Protein AF-A0A2V4RHS1-F1 (afdb_monomer_lite)

Organism: NCBI:txid215220

Foldseek 3Di:
DCPVPPFKDFLVVLQVVVQVVCVVVVVAQWGQDPVQLVVCVVVVVADWDDDPPTIIDGPVRSVVSSVRGGTDRPDDDPPPPDD

Radius of gyration: 15.49 Å; chains: 1; bounding box: 26×27×68 Å

Sequence (83 aa):
MTEENDDLIPFADAIAELNSQRATRGAGDSFHVMTTAYSYAASGMIPTIKRGRFRFVRRSDLPVIAARLPVGRTGCAPSHAMV

pLDDT: mean 81.74, std 18.08, range [38.53, 95.69]

Structure (mmCIF, N/CA/C/O backbone):
data_AF-A0A2V4RHS1-F1
#
_entry.id   AF-A0A2V4RHS1-F1
#
loop_
_atom_site.group_PDB
_atom_site.id
_atom_site.type_symbol
_atom_site.label_atom_id
_atom_site.label_alt_id
_atom_site.label_comp_id
_atom_site.label_asym_id
_atom_site.label_entity_id
_atom_site.label_seq_id
_atom_site.pdbx_PDB_ins_code
_atom_site.Cartn_x
_atom_site.Cartn_y
_atom_site.Cartn_z
_atom_site.occupancy
_atom_site.B_iso_or_equiv
_atom_site.auth_seq_id
_atom_site.auth_comp_id
_atom_site.auth_asym_id
_atom_site.auth_atom_id
_atom_site.pdbx_PDB_model_num
ATOM 1 N N . MET A 1 1 ? -4.213 -3.506 30.978 1.00 43.34 1 MET A N 1
ATOM 2 C CA . MET A 1 1 ? -3.925 -4.038 29.630 1.00 43.34 1 MET A CA 1
ATOM 3 C C . MET A 1 1 ? -4.535 -3.091 28.617 1.00 43.34 1 MET A C 1
ATOM 5 O O . MET A 1 1 ? -5.744 -3.123 28.458 1.00 43.34 1 MET A O 1
ATOM 9 N N . THR A 1 2 ? -3.740 -2.223 27.997 1.00 46.88 2 THR A N 1
ATOM 10 C CA . THR A 1 2 ? -4.185 -1.402 26.856 1.00 46.88 2 THR A CA 1
ATOM 11 C C . THR A 1 2 ? -2.994 -1.152 25.929 1.00 46.88 2 THR A C 1
ATOM 13 O O . THR A 1 2 ? -2.547 -0.022 25.757 1.00 46.88 2 THR A O 1
ATOM 16 N N . GLU A 1 3 ? -2.451 -2.226 25.355 1.00 51.69 3 GLU A N 1
ATOM 17 C CA . GLU A 1 3 ? -1.457 -2.191 24.268 1.00 51.69 3 GLU A CA 1
ATOM 18 C C . GLU A 1 3 ? -2.143 -1.930 22.909 1.00 51.69 3 GLU A C 1
ATOM 20 O O . GLU A 1 3 ? -1.861 -2.567 21.904 1.00 51.69 3 GLU A O 1
ATOM 25 N N . GLU A 1 4 ? -3.109 -1.008 22.855 1.00 55.47 4 GLU A N 1
ATOM 26 C CA . GLU A 1 4 ? -3.910 -0.767 21.640 1.00 55.47 4 GLU A CA 1
ATOM 27 C C . GLU A 1 4 ? -3.237 0.210 20.648 1.00 55.47 4 GLU A C 1
ATOM 29 O O . GLU A 1 4 ? -3.848 0.636 19.668 1.00 55.47 4 GLU A O 1
ATOM 34 N N . ASN A 1 5 ? -1.973 0.583 20.894 1.00 56.56 5 ASN A N 1
ATOM 35 C CA . ASN A 1 5 ? -1.208 1.528 20.071 1.00 56.56 5 ASN A CA 1
ATOM 36 C C . ASN A 1 5 ? -0.095 0.889 19.221 1.00 56.56 5 ASN A C 1
ATOM 38 O O . ASN A 1 5 ? 0.475 1.597 18.393 1.00 56.56 5 ASN A O 1
ATOM 42 N N . ASP A 1 6 ? 0.220 -0.398 19.383 1.00 60.06 6 ASP A N 1
ATOM 43 C CA . ASP A 1 6 ? 1.587 -0.857 19.078 1.00 60.06 6 ASP A CA 1
ATOM 44 C C . ASP A 1 6 ? 1.923 -1.098 17.596 1.00 60.06 6 ASP A C 1
ATOM 46 O O . ASP A 1 6 ? 3.090 -1.170 17.235 1.00 60.06 6 ASP A O 1
ATOM 50 N N . ASP A 1 7 ? 0.938 -1.126 16.696 1.00 82.12 7 ASP A N 1
ATOM 51 C CA . ASP A 1 7 ? 1.197 -1.479 15.289 1.00 82.12 7 ASP A CA 1
ATOM 52 C C . ASP A 1 7 ? 0.697 -0.449 14.270 1.00 82.12 7 ASP A C 1
ATOM 54 O O . ASP A 1 7 ? 0.498 -0.769 13.094 1.00 82.12 7 ASP A O 1
ATOM 58 N N . LEU A 1 8 ? 0.476 0.802 14.685 1.00 91.19 8 LEU A N 1
ATOM 59 C CA . LEU A 1 8 ? 0.209 1.885 13.736 1.00 91.19 8 LEU A CA 1
ATOM 60 C C . LEU A 1 8 ? 1.515 2.420 13.155 1.00 91.19 8 LEU A C 1
ATOM 62 O O . LEU A 1 8 ? 2.259 3.131 13.824 1.00 91.19 8 LEU A O 1
ATOM 66 N N . ILE A 1 9 ? 1.738 2.157 11.872 1.00 94.44 9 ILE A N 1
ATOM 67 C CA . ILE A 1 9 ? 2.882 2.691 11.133 1.00 94.44 9 ILE A CA 1
ATOM 68 C C . ILE A 1 9 ? 2.431 3.788 10.159 1.00 94.44 9 ILE A C 1
ATOM 70 O O . ILE A 1 9 ? 1.312 3.725 9.624 1.00 94.44 9 ILE A O 1
ATOM 74 N N . PRO A 1 10 ? 3.258 4.822 9.913 1.00 95.12 10 PRO A N 1
ATOM 75 C CA . PRO A 1 10 ? 2.976 5.810 8.882 1.00 95.12 10 PRO A CA 1
ATOM 76 C C . PRO A 1 10 ? 2.786 5.137 7.523 1.00 95.12 10 PRO A C 1
ATOM 78 O O . PRO A 1 10 ? 3.514 4.219 7.154 1.00 95.12 10 PRO A O 1
ATOM 81 N N . PHE A 1 11 ? 1.811 5.610 6.746 1.00 95.06 11 PHE A N 1
ATOM 82 C CA . PHE A 1 11 ? 1.487 4.994 5.458 1.00 95.06 11 PHE A CA 1
ATOM 83 C C . PHE A 1 11 ? 2.680 4.977 4.490 1.00 95.06 11 PHE A C 1
ATOM 85 O O . PHE A 1 11 ? 2.854 4.015 3.754 1.00 95.06 11 PHE A O 1
ATOM 92 N N . ALA A 1 12 ? 3.526 6.011 4.512 1.00 94.62 12 ALA A N 1
ATOM 93 C CA . ALA A 1 12 ? 4.741 6.046 3.702 1.00 94.62 12 ALA A CA 1
ATOM 94 C C . ALA A 1 12 ? 5.728 4.928 4.089 1.00 94.62 12 ALA A C 1
ATOM 96 O O . ALA A 1 12 ? 6.218 4.224 3.207 1.00 94.62 12 ALA A O 1
ATOM 97 N N . ASP A 1 13 ? 5.950 4.722 5.391 1.00 95.38 13 ASP A N 1
ATOM 98 C CA . ASP A 1 13 ? 6.839 3.673 5.904 1.00 95.38 13 ASP A CA 1
ATOM 99 C C . ASP A 1 13 ? 6.302 2.280 5.579 1.00 95.38 13 ASP A C 1
ATOM 101 O O . ASP A 1 13 ? 7.057 1.409 5.156 1.00 95.38 13 ASP A O 1
ATOM 105 N N . ALA A 1 14 ? 4.984 2.090 5.668 1.00 95.19 14 ALA A N 1
ATOM 106 C CA . ALA A 1 14 ? 4.334 0.847 5.271 1.00 95.19 14 ALA A CA 1
ATOM 107 C C . ALA A 1 14 ? 4.643 0.464 3.820 1.00 95.19 14 ALA A C 1
ATOM 109 O O . ALA A 1 14 ? 4.981 -0.686 3.540 1.00 95.19 14 ALA A O 1
ATOM 110 N N . ILE A 1 15 ? 4.556 1.409 2.876 1.00 95.00 15 ILE A N 1
ATOM 111 C CA . ILE A 1 15 ? 4.862 1.072 1.484 1.00 95.00 15 ILE A CA 1
ATOM 112 C C . ILE A 1 15 ? 6.370 0.912 1.254 1.00 95.00 15 ILE A C 1
ATOM 114 O O . ILE A 1 15 ? 6.772 0.052 0.467 1.00 95.00 15 ILE A O 1
ATOM 118 N N . ALA A 1 16 ? 7.211 1.686 1.944 1.00 93.62 16 ALA A N 1
ATOM 119 C CA . ALA A 1 16 ? 8.660 1.501 1.895 1.00 93.62 16 ALA A CA 1
ATOM 120 C C . ALA A 1 16 ? 9.059 0.094 2.379 1.00 93.62 16 ALA A C 1
ATOM 122 O O . ALA A 1 16 ? 9.876 -0.575 1.741 1.00 93.62 16 ALA A O 1
ATOM 123 N N . GLU A 1 17 ? 8.425 -0.399 3.441 1.00 93.62 17 GLU A N 1
ATOM 124 C CA . GLU A 1 17 ? 8.600 -1.757 3.952 1.00 93.62 17 GLU A CA 1
ATOM 125 C C . GLU A 1 17 ? 8.163 -2.812 2.930 1.00 93.62 17 GLU A C 1
ATOM 127 O O . GLU A 1 17 ? 8.934 -3.725 2.629 1.00 93.62 17 GLU A O 1
ATOM 132 N N . LEU A 1 18 ? 6.979 -2.666 2.326 1.00 92.88 18 LEU A N 1
ATOM 133 C CA . LEU A 1 18 ? 6.510 -3.580 1.276 1.00 92.88 18 LEU A CA 1
ATOM 134 C C . LEU A 1 18 ? 7.468 -3.625 0.078 1.00 92.88 18 LEU A C 1
ATOM 136 O O . LEU A 1 18 ? 7.763 -4.700 -0.451 1.00 92.88 18 LEU A O 1
ATOM 140 N N . ASN A 1 19 ? 7.986 -2.471 -0.338 1.00 92.06 19 ASN A N 1
ATOM 141 C CA . ASN A 1 19 ? 8.960 -2.380 -1.422 1.00 92.06 19 ASN A CA 1
ATOM 142 C C . ASN A 1 19 ? 10.311 -3.004 -1.036 1.00 92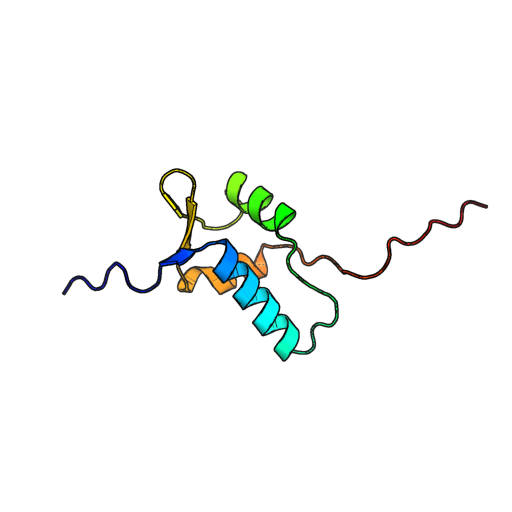.06 19 ASN A C 1
ATOM 144 O O . ASN A 1 19 ? 10.913 -3.698 -1.854 1.00 92.06 19 ASN A O 1
ATOM 148 N N . SER A 1 20 ? 10.749 -2.847 0.213 1.00 90.69 20 SER A N 1
ATOM 149 C CA . SER A 1 20 ? 11.973 -3.475 0.731 1.00 90.69 20 SER A CA 1
ATOM 150 C C . SER A 1 20 ? 11.845 -5.000 0.775 1.00 90.69 20 SER A C 1
ATOM 152 O O . SER A 1 20 ? 12.732 -5.714 0.316 1.00 90.69 20 SER A O 1
ATOM 154 N N . GLN A 1 21 ? 10.699 -5.521 1.228 1.00 90.31 21 GLN A N 1
ATOM 155 C CA . GLN A 1 21 ? 10.408 -6.958 1.204 1.00 90.31 21 GLN A CA 1
ATOM 156 C C . GLN A 1 21 ? 10.424 -7.525 -0.224 1.00 90.31 21 GLN A C 1
ATOM 158 O O . GLN A 1 21 ? 10.900 -8.640 -0.444 1.00 90.31 21 GLN A O 1
ATOM 163 N N . ARG A 1 22 ? 9.926 -6.764 -1.207 1.00 86.94 22 ARG A N 1
ATOM 164 C CA . ARG A 1 22 ? 9.987 -7.133 -2.631 1.00 86.94 22 ARG A CA 1
ATOM 165 C C . ARG A 1 22 ? 11.416 -7.132 -3.168 1.00 86.94 22 ARG A C 1
ATOM 167 O O . ARG A 1 22 ? 11.778 -8.076 -3.870 1.00 86.94 22 ARG A O 1
ATOM 174 N N . ALA A 1 23 ? 12.223 -6.134 -2.804 1.00 86.31 23 ALA A N 1
ATOM 175 C CA . ALA A 1 23 ? 13.633 -6.069 -3.181 1.00 86.31 23 ALA A CA 1
ATOM 176 C C . ALA A 1 23 ? 14.403 -7.299 -2.670 1.00 86.31 23 ALA A C 1
ATOM 178 O O . ALA A 1 23 ? 15.075 -7.968 -3.452 1.00 86.31 23 ALA A O 1
ATOM 179 N N . THR A 1 24 ? 14.212 -7.675 -1.401 1.00 86.12 24 THR A N 1
ATOM 180 C CA . THR A 1 24 ? 14.847 -8.864 -0.803 1.00 86.12 24 THR A CA 1
ATOM 181 C C . THR A 1 24 ? 14.432 -10.171 -1.485 1.00 86.12 24 THR A C 1
ATOM 183 O O . THR A 1 24 ? 15.225 -11.103 -1.573 1.00 86.12 24 THR A O 1
ATOM 186 N N . ARG A 1 25 ? 13.198 -10.256 -1.997 1.00 82.88 25 ARG A N 1
ATOM 187 C CA . ARG A 1 25 ? 12.684 -11.439 -2.715 1.00 82.88 25 ARG A CA 1
ATOM 188 C C . ARG A 1 25 ? 13.097 -11.491 -4.190 1.00 82.88 25 ARG A C 1
ATOM 190 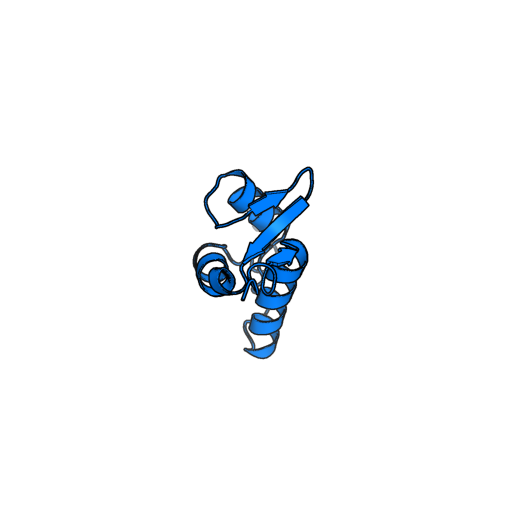O O . ARG A 1 25 ? 12.662 -12.395 -4.897 1.00 82.88 25 ARG A O 1
ATOM 197 N N . GLY A 1 26 ? 13.890 -10.530 -4.668 1.00 77.56 26 GLY A N 1
ATOM 198 C CA . GLY A 1 26 ? 14.326 -10.480 -6.062 1.00 77.56 26 GLY A CA 1
ATOM 199 C C . GLY A 1 26 ? 13.198 -10.151 -7.043 1.00 77.56 26 GLY A C 1
ATOM 200 O O . GLY A 1 26 ? 13.247 -10.586 -8.189 1.00 77.56 26 GLY A O 1
ATOM 201 N N . ALA A 1 27 ? 12.184 -9.379 -6.631 1.00 73.31 27 ALA A N 1
ATOM 202 C CA . ALA A 1 27 ? 11.032 -9.025 -7.475 1.00 73.31 27 ALA A CA 1
ATOM 203 C C . ALA A 1 27 ? 11.360 -8.102 -8.682 1.00 73.31 27 ALA A C 1
ATOM 205 O O . ALA A 1 27 ? 10.445 -7.605 -9.347 1.00 73.31 27 ALA A O 1
ATOM 206 N N . GLY A 1 28 ? 12.646 -7.871 -8.975 1.00 70.44 28 GLY A N 1
ATOM 207 C CA . GLY A 1 28 ? 13.125 -6.955 -10.013 1.00 70.44 28 GLY A CA 1
ATOM 208 C C . GLY A 1 28 ? 12.654 -5.517 -9.783 1.00 70.44 28 GLY A C 1
ATOM 209 O O . GLY A 1 28 ? 12.400 -5.112 -8.651 1.00 70.44 28 GLY A O 1
ATOM 210 N N . ASP A 1 29 ? 12.463 -4.764 -10.868 1.00 70.62 29 ASP A N 1
ATOM 211 C CA . ASP A 1 29 ? 11.984 -3.371 -10.850 1.00 70.62 29 ASP A CA 1
ATOM 212 C C . ASP A 1 29 ? 10.472 -3.227 -10.577 1.00 70.62 29 ASP A C 1
ATOM 214 O O . ASP A 1 29 ? 9.829 -2.298 -11.068 1.00 70.62 29 ASP A O 1
ATOM 218 N N . SER A 1 30 ? 9.862 -4.169 -9.850 1.00 78.75 30 SER A N 1
ATOM 219 C CA . SER A 1 30 ? 8.417 -4.182 -9.590 1.00 78.75 30 SER A CA 1
ATOM 220 C C . SER A 1 30 ? 8.105 -3.631 -8.200 1.00 78.75 30 SER A C 1
ATOM 222 O O . SER A 1 30 ? 8.073 -4.377 -7.216 1.00 78.75 30 SER A O 1
ATOM 224 N N . PHE A 1 31 ? 7.825 -2.330 -8.125 1.00 85.94 31 PHE A N 1
ATOM 225 C CA . PHE A 1 31 ? 7.577 -1.619 -6.869 1.00 85.94 31 PHE A CA 1
ATOM 226 C C . PHE A 1 31 ? 6.185 -0.985 -6.819 1.00 85.94 31 PHE A C 1
ATOM 228 O O . PHE A 1 31 ? 5.579 -0.635 -7.836 1.00 85.94 31 PHE A O 1
ATOM 235 N N . HIS A 1 32 ? 5.670 -0.809 -5.607 1.00 87.56 32 HIS A N 1
ATOM 236 C CA . HIS A 1 32 ? 4.485 -0.001 -5.363 1.00 87.56 32 HIS A CA 1
ATOM 237 C C . HIS A 1 32 ? 4.845 1.484 -5.491 1.00 87.56 32 HIS A C 1
ATOM 239 O O . HIS A 1 32 ? 5.676 2.003 -4.742 1.00 87.56 32 HIS A O 1
ATOM 245 N N . VAL A 1 33 ? 4.202 2.174 -6.435 1.00 90.88 33 VAL A N 1
ATOM 246 C CA . VAL A 1 33 ? 4.399 3.611 -6.671 1.00 90.88 33 VAL A CA 1
ATOM 247 C C . VAL A 1 33 ? 3.637 4.429 -5.623 1.00 90.88 33 VAL A C 1
ATOM 249 O O . VAL A 1 33 ? 2.457 4.174 -5.373 1.00 90.88 33 VAL A O 1
ATOM 252 N N . MET A 1 34 ? 4.281 5.445 -5.030 1.00 91.81 34 MET A N 1
ATOM 253 C CA . MET A 1 34 ? 3.676 6.252 -3.951 1.00 91.81 34 MET A CA 1
ATOM 254 C C . MET A 1 34 ? 2.408 6.973 -4.360 1.00 91.81 34 MET A C 1
ATOM 256 O O . MET A 1 34 ? 1.426 6.951 -3.621 1.00 91.81 34 MET A O 1
ATOM 260 N N . THR A 1 35 ? 2.409 7.597 -5.531 1.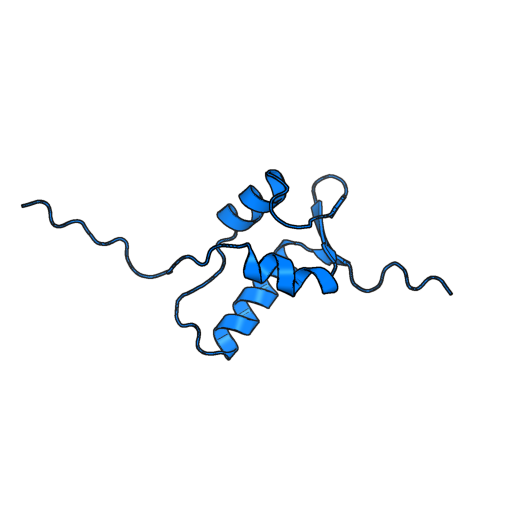00 91.75 35 THR A N 1
ATOM 261 C CA . THR A 1 35 ? 1.243 8.333 -6.026 1.00 91.75 35 THR A CA 1
ATOM 262 C C . THR A 1 35 ? 0.036 7.406 -6.149 1.00 91.75 35 THR A C 1
ATOM 264 O O . THR A 1 35 ? -1.022 7.705 -5.599 1.00 91.75 35 THR A O 1
ATOM 267 N N . THR A 1 36 ? 0.219 6.228 -6.750 1.00 91.88 36 THR A N 1
ATOM 268 C CA . THR A 1 36 ? -0.821 5.197 -6.850 1.00 91.88 36 THR A CA 1
ATOM 269 C C . THR A 1 36 ? -1.278 4.710 -5.478 1.00 91.88 36 THR A C 1
ATOM 271 O O . THR A 1 36 ? -2.482 4.595 -5.245 1.00 91.88 36 THR A O 1
ATOM 274 N N . ALA A 1 37 ? -0.348 4.489 -4.545 1.00 93.44 37 ALA A N 1
ATOM 275 C CA . ALA A 1 37 ? -0.686 4.069 -3.191 1.00 93.44 37 ALA A CA 1
ATOM 276 C C . ALA A 1 37 ? -1.579 5.093 -2.472 1.00 93.44 37 ALA A C 1
ATOM 278 O O . ALA A 1 37 ? -2.602 4.728 -1.886 1.00 93.44 37 ALA A O 1
ATOM 279 N N . TYR A 1 38 ? -1.263 6.385 -2.586 1.00 94.00 38 TYR A N 1
ATOM 280 C CA . TYR A 1 38 ? -2.095 7.453 -2.030 1.00 94.00 38 TYR A CA 1
ATOM 281 C C . TYR A 1 38 ? -3.459 7.578 -2.718 1.00 94.00 38 TYR A C 1
ATOM 283 O O . TYR A 1 38 ? -4.446 7.829 -2.024 1.00 94.00 38 TYR A O 1
ATOM 291 N N . SER A 1 39 ? -3.554 7.372 -4.035 1.00 94.12 39 SER A N 1
ATOM 292 C CA . SER A 1 39 ? -4.840 7.352 -4.750 1.00 94.12 39 SER A CA 1
ATOM 293 C C . SER A 1 39 ? -5.744 6.212 -4.275 1.00 94.12 39 SER A C 1
ATOM 295 O O . SER A 1 39 ? -6.934 6.428 -4.039 1.00 94.12 39 SER A O 1
ATOM 297 N N . TYR A 1 40 ? -5.185 5.017 -4.063 1.00 95.06 40 TYR A N 1
ATOM 298 C CA . TYR A 1 40 ? -5.927 3.865 -3.539 1.00 95.06 40 TYR A CA 1
ATOM 299 C C . TYR A 1 40 ? -6.379 4.104 -2.096 1.00 95.06 40 TYR A C 1
ATOM 301 O O . TYR A 1 40 ? -7.531 3.827 -1.759 1.00 95.06 40 TYR A O 1
ATOM 309 N N . ALA A 1 41 ? -5.507 4.678 -1.261 1.00 94.31 41 ALA A N 1
ATOM 310 C CA . ALA A 1 41 ? -5.855 5.069 0.102 1.00 94.31 41 ALA A CA 1
ATOM 311 C C . ALA A 1 41 ? -6.965 6.130 0.131 1.00 94.31 41 ALA A C 1
ATOM 313 O O . ALA A 1 41 ? -7.895 6.037 0.926 1.00 94.31 41 ALA A O 1
ATOM 314 N N . ALA A 1 42 ? -6.888 7.143 -0.737 1.00 93.38 42 ALA A N 1
ATOM 315 C CA . ALA A 1 42 ? -7.904 8.190 -0.840 1.00 93.38 42 ALA A CA 1
ATOM 316 C C . ALA A 1 42 ? -9.258 7.654 -1.328 1.00 93.38 42 ALA A C 1
ATOM 318 O O . ALA A 1 42 ? -10.291 8.151 -0.891 1.00 93.38 42 ALA A O 1
ATOM 319 N N . SER A 1 43 ? -9.242 6.626 -2.177 1.00 94.19 43 SER A N 1
ATOM 320 C CA . SER A 1 43 ? -10.444 5.978 -2.718 1.00 94.19 43 SER A CA 1
ATOM 321 C C . SER A 1 43 ? -11.020 4.894 -1.796 1.00 94.19 43 SER A C 1
ATOM 323 O O . SER A 1 43 ? -12.000 4.251 -2.156 1.00 94.19 43 SER A O 1
ATOM 325 N N . GLY A 1 44 ? -10.402 4.635 -0.636 1.00 93.94 44 GLY A N 1
ATOM 326 C CA . GLY A 1 44 ? -10.826 3.579 0.292 1.00 93.94 44 GLY A CA 1
ATOM 327 C C . GLY A 1 44 ? -10.564 2.151 -0.202 1.00 93.94 44 GLY A C 1
ATOM 328 O O . GLY A 1 44 ? -11.047 1.192 0.396 1.00 93.94 44 GLY A O 1
ATOM 329 N N . MET A 1 45 ? -9.785 1.981 -1.275 1.00 95.12 45 MET A N 1
ATOM 330 C CA . MET A 1 45 ? -9.481 0.662 -1.844 1.00 95.12 45 MET A CA 1
ATOM 331 C C . MET A 1 45 ? -8.519 -0.145 -0.973 1.00 95.12 45 MET A C 1
ATOM 333 O O . MET A 1 45 ? -8.498 -1.373 -1.047 1.00 95.12 45 MET A O 1
ATOM 337 N N . ILE A 1 46 ? -7.737 0.520 -0.127 1.00 95.69 46 ILE A N 1
ATOM 338 C CA . ILE A 1 46 ? -6.842 -0.116 0.838 1.00 95.69 46 ILE A CA 1
ATOM 339 C C . ILE A 1 46 ? -7.123 0.404 2.249 1.00 95.69 46 ILE A C 1
ATOM 341 O O . ILE A 1 46 ? -7.495 1.573 2.404 1.00 95.69 46 ILE A O 1
ATOM 345 N N . PRO A 1 47 ? -6.950 -0.443 3.276 1.00 94.06 47 PRO A N 1
ATOM 346 C CA . PRO A 1 47 ? -7.160 -0.037 4.658 1.00 94.06 47 PRO A CA 1
ATOM 347 C C . PRO A 1 47 ? -6.154 1.053 5.038 1.00 94.06 47 PRO A C 1
ATOM 349 O O . PRO A 1 47 ? -4.945 0.851 4.973 1.00 94.06 47 PRO A O 1
ATOM 352 N N . THR A 1 48 ? -6.659 2.228 5.413 1.00 95.25 48 THR A N 1
ATOM 353 C CA . THR A 1 48 ? -5.861 3.314 5.991 1.00 95.25 48 THR A CA 1
ATOM 354 C C . THR A 1 48 ? -6.669 4.041 7.057 1.00 95.25 48 THR A C 1
ATOM 356 O O . THR A 1 48 ? -7.888 4.174 6.963 1.00 95.25 48 THR A O 1
ATOM 359 N N . ILE A 1 49 ? -5.976 4.536 8.075 1.00 94.44 49 ILE A N 1
ATOM 360 C CA . ILE A 1 49 ? -6.532 5.328 9.167 1.00 94.44 49 ILE A CA 1
ATOM 361 C C . ILE A 1 49 ? -6.043 6.759 8.980 1.00 94.44 49 ILE A C 1
ATOM 363 O O . ILE A 1 49 ? -4.844 7.041 9.029 1.00 94.44 49 ILE A O 1
ATOM 367 N N . LYS A 1 50 ? -6.972 7.688 8.757 1.00 93.62 50 LYS A N 1
ATOM 368 C CA . LYS A 1 50 ? -6.651 9.112 8.632 1.00 93.62 50 LYS A CA 1
ATOM 369 C C . LYS A 1 50 ? -6.655 9.765 10.015 1.00 93.62 50 LYS A C 1
ATOM 371 O O . LYS A 1 50 ? -7.674 9.751 10.699 1.00 93.62 50 LYS A O 1
ATOM 376 N N . ARG A 1 51 ? -5.537 10.383 10.406 1.00 92.12 51 ARG A N 1
ATOM 377 C CA . ARG A 1 51 ? -5.432 11.237 11.603 1.00 92.12 51 ARG A CA 1
ATOM 378 C C . ARG A 1 51 ? -4.943 12.620 11.175 1.00 92.12 51 ARG A C 1
ATOM 380 O O . ARG A 1 51 ? -3.760 12.834 10.905 1.00 92.12 51 ARG A O 1
ATOM 387 N N . GLY A 1 52 ? -5.884 13.554 11.043 1.00 90.69 52 GLY A N 1
ATOM 388 C CA . GLY A 1 52 ? -5.623 14.882 10.486 1.00 90.69 52 GLY A CA 1
ATOM 389 C C . GLY A 1 52 ? -5.131 14.804 9.037 1.00 90.69 52 GLY A C 1
ATOM 390 O O . GLY A 1 52 ? -5.803 14.242 8.170 1.00 90.69 52 GLY A O 1
ATOM 391 N N . ARG A 1 53 ? -3.946 15.368 8.776 1.00 88.25 53 ARG A N 1
ATOM 392 C CA . ARG A 1 53 ? -3.294 15.334 7.452 1.00 88.25 53 ARG A CA 1
ATOM 393 C C . ARG A 1 53 ? -2.544 14.033 7.158 1.00 88.25 53 ARG A C 1
ATOM 395 O O . ARG A 1 53 ? -2.176 13.795 6.013 1.00 88.25 53 ARG A O 1
ATOM 402 N N . PHE A 1 54 ? -2.309 13.210 8.175 1.00 89.88 54 PHE A N 1
ATOM 403 C CA . PHE A 1 54 ? -1.492 12.009 8.062 1.00 89.88 54 PHE A CA 1
ATOM 404 C C . PHE A 1 54 ? -2.358 10.764 7.868 1.00 89.88 54 PHE A C 1
ATOM 406 O O . PHE A 1 54 ? -3.498 10.689 8.340 1.00 89.88 54 PHE A O 1
ATOM 413 N N . ARG A 1 55 ? -1.799 9.780 7.161 1.00 94.81 55 ARG A N 1
ATOM 414 C CA . ARG A 1 55 ? -2.379 8.445 7.005 1.00 94.81 55 ARG A CA 1
ATOM 415 C C . ARG A 1 55 ? -1.484 7.430 7.696 1.00 94.81 55 ARG A C 1
ATOM 417 O O . ARG A 1 55 ? -0.264 7.485 7.559 1.00 94.81 55 ARG A O 1
ATOM 424 N N . PHE A 1 56 ? -2.123 6.510 8.393 1.00 95.38 56 PHE A N 1
ATOM 425 C CA . PHE A 1 56 ? -1.510 5.400 9.104 1.00 95.38 56 PHE A CA 1
ATOM 426 C C . PHE A 1 56 ? -2.136 4.100 8.622 1.00 95.38 56 PHE A C 1
ATOM 428 O O . PHE A 1 56 ? -3.243 4.104 8.078 1.00 95.38 56 PHE A O 1
ATOM 435 N N . VAL A 1 57 ? -1.450 2.991 8.841 1.00 94.88 57 VAL A N 1
ATOM 436 C CA . VAL A 1 57 ? -1.993 1.648 8.625 1.00 94.88 57 VAL A CA 1
ATOM 437 C C . VAL A 1 57 ? -1.662 0.786 9.820 1.00 94.88 57 VAL A C 1
ATOM 439 O O . VAL A 1 57 ? -0.680 1.051 10.515 1.00 94.88 57 VAL A O 1
ATOM 442 N N . ARG A 1 58 ? -2.477 -0.239 10.063 1.00 94.06 58 ARG A N 1
ATOM 443 C CA . ARG A 1 58 ? -2.085 -1.282 11.004 1.00 94.06 58 ARG A CA 1
ATOM 444 C C . ARG A 1 58 ? -1.083 -2.188 10.314 1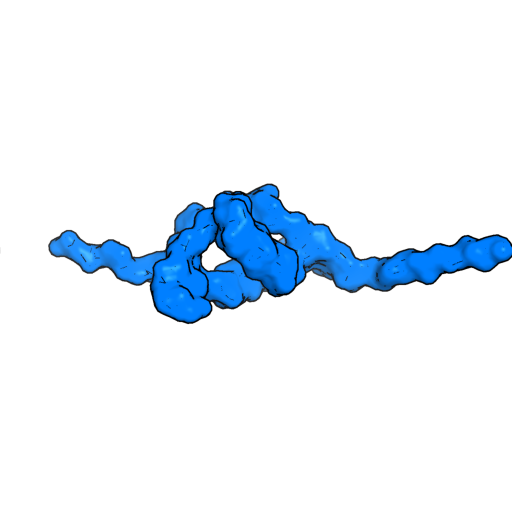.00 94.06 58 ARG A C 1
ATOM 446 O O . ARG A 1 58 ? -1.251 -2.518 9.140 1.00 94.06 58 ARG A O 1
ATOM 453 N N . ARG A 1 59 ? -0.066 -2.637 11.036 1.00 92.69 59 ARG A N 1
ATOM 454 C CA . ARG A 1 59 ? 0.919 -3.573 10.494 1.00 92.69 59 ARG A CA 1
ATOM 455 C C . ARG A 1 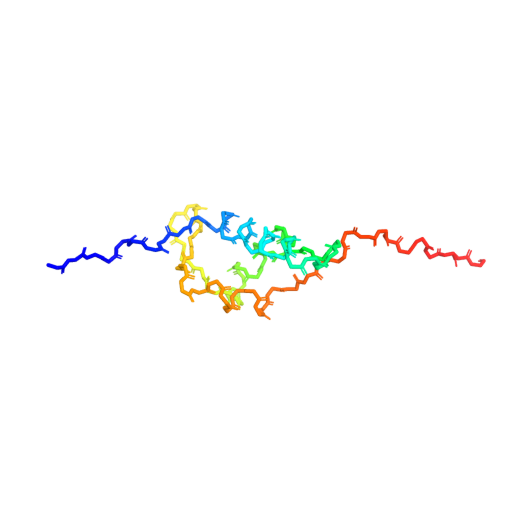59 ? 0.284 -4.877 10.007 1.00 92.69 59 ARG A C 1
ATOM 457 O O . ARG A 1 59 ? 0.678 -5.402 8.969 1.00 92.69 59 ARG A O 1
ATOM 464 N N . SER A 1 60 ? -0.768 -5.334 10.684 1.00 92.19 60 SER A N 1
ATOM 465 C CA . SER A 1 60 ? -1.584 -6.484 10.273 1.00 92.19 60 SER A CA 1
ATOM 466 C C . SER A 1 60 ? -2.299 -6.302 8.927 1.00 92.19 60 SER A C 1
ATOM 468 O O . SER A 1 60 ? -2.643 -7.297 8.292 1.00 92.19 60 SER A O 1
ATOM 470 N N . ASP A 1 61 ? -2.476 -5.066 8.451 1.00 94.00 61 ASP A N 1
ATOM 471 C CA . ASP A 1 61 ? -3.096 -4.769 7.158 1.00 94.00 61 ASP A CA 1
ATOM 472 C C . ASP A 1 61 ? -2.095 -4.805 5.988 1.00 94.00 61 ASP A C 1
ATOM 474 O O . ASP A 1 61 ? -2.511 -4.796 4.824 1.00 94.00 61 ASP A O 1
ATOM 478 N N . LEU A 1 62 ? -0.781 -4.873 6.252 1.00 93.06 62 LEU A N 1
ATOM 479 C CA . LEU A 1 62 ? 0.254 -4.896 5.209 1.00 93.06 62 LEU A CA 1
ATOM 480 C C . LEU A 1 62 ? 0.023 -5.973 4.133 1.00 93.06 62 LEU A C 1
ATOM 482 O O . LEU A 1 62 ? 0.136 -5.636 2.951 1.00 93.06 62 LEU A O 1
ATOM 486 N N . PRO A 1 63 ? -0.355 -7.227 4.463 1.00 92.62 63 PRO A N 1
ATOM 487 C CA . PRO A 1 63 ? -0.643 -8.240 3.447 1.00 92.62 63 PRO A CA 1
ATOM 488 C C . PRO A 1 63 ? -1.822 -7.859 2.541 1.00 92.62 63 PRO A C 1
ATOM 490 O O . PRO A 1 63 ? -1.777 -8.090 1.333 1.00 92.62 63 PRO A O 1
ATOM 493 N N . VAL A 1 64 ? -2.862 -7.230 3.100 1.00 93.31 64 VAL A N 1
ATOM 494 C CA . VAL A 1 64 ? -4.042 -6.777 2.343 1.00 93.31 64 VAL A CA 1
ATOM 495 C C . VAL A 1 64 ? -3.667 -5.632 1.406 1.00 93.31 64 VAL A C 1
ATOM 497 O O . VAL A 1 64 ? -4.069 -5.622 0.241 1.00 93.31 64 VAL A O 1
ATOM 500 N N . ILE A 1 65 ? -2.867 -4.683 1.893 1.00 93.69 65 ILE A N 1
ATOM 501 C CA . ILE A 1 65 ? -2.356 -3.564 1.095 1.00 93.69 65 ILE A CA 1
ATOM 502 C C . ILE A 1 65 ? -1.494 -4.090 -0.060 1.00 93.69 65 ILE A C 1
ATOM 504 O O . ILE A 1 65 ? -1.703 -3.693 -1.206 1.00 93.69 65 ILE A O 1
ATOM 508 N N . ALA A 1 66 ? -0.583 -5.028 0.215 1.00 91.81 66 ALA A N 1
ATOM 509 C CA . ALA A 1 66 ? 0.297 -5.629 -0.787 1.00 91.81 66 ALA A CA 1
ATOM 510 C C . ALA A 1 66 ? -0.463 -6.382 -1.891 1.00 91.81 66 ALA A C 1
ATOM 512 O O . ALA A 1 66 ? -0.031 -6.363 -3.044 1.00 91.81 66 ALA A O 1
ATOM 513 N N . ALA A 1 67 ? -1.582 -7.029 -1.547 1.00 90.88 67 ALA A N 1
ATOM 514 C CA . ALA A 1 67 ? -2.428 -7.759 -2.491 1.00 90.88 67 ALA A CA 1
ATOM 515 C C . ALA A 1 67 ? -3.266 -6.837 -3.393 1.00 90.88 67 ALA A C 1
ATOM 517 O O . ALA A 1 67 ? -3.597 -7.213 -4.515 1.00 90.88 67 ALA A O 1
ATOM 518 N N . ARG A 1 68 ? -3.631 -5.644 -2.907 1.00 91.50 68 ARG A N 1
ATOM 519 C CA . ARG A 1 68 ? -4.494 -4.700 -3.636 1.00 91.50 68 ARG A CA 1
ATOM 520 C C . ARG A 1 68 ? -3.728 -3.637 -4.407 1.00 91.50 68 ARG A C 1
ATOM 522 O O . ARG A 1 68 ? -4.247 -3.122 -5.394 1.00 91.50 68 ARG A O 1
ATOM 529 N N . LEU A 1 69 ? -2.533 -3.265 -3.952 1.00 90.69 69 LEU A N 1
ATOM 530 C CA . LEU A 1 69 ? -1.747 -2.254 -4.639 1.00 90.69 69 LEU A CA 1
ATOM 531 C C . LEU A 1 69 ? -1.136 -2.818 -5.921 1.00 90.69 69 LEU A C 1
ATOM 533 O O . LEU A 1 69 ? -0.396 -3.804 -5.859 1.00 90.69 69 LEU A O 1
ATOM 537 N N . PRO A 1 70 ? -1.353 -2.158 -7.072 1.00 86.75 70 PRO A N 1
ATOM 538 C CA . PRO A 1 70 ? -0.644 -2.525 -8.281 1.00 86.75 70 PRO A CA 1
ATOM 539 C C . PRO A 1 70 ? 0.858 -2.293 -8.090 1.00 86.75 70 PRO A C 1
ATOM 541 O O . PRO A 1 70 ? 1.300 -1.433 -7.317 1.00 86.75 70 PRO A O 1
ATOM 544 N N . VAL A 1 71 ? 1.647 -3.078 -8.815 1.00 85.06 71 VAL A N 1
ATOM 545 C CA . VAL A 1 71 ? 3.090 -2.882 -8.937 1.00 85.06 71 VAL A CA 1
ATOM 546 C C . VAL A 1 71 ? 3.364 -2.261 -10.293 1.00 85.06 71 VAL A C 1
ATOM 548 O O . VAL A 1 71 ? 2.924 -2.774 -11.321 1.00 85.06 71 VAL A O 1
ATOM 551 N N . GLY A 1 72 ? 4.042 -1.120 -10.294 1.00 69.31 72 GLY A N 1
ATOM 552 C CA . GLY A 1 72 ? 4.578 -0.558 -11.523 1.00 69.31 72 GLY A CA 1
ATOM 553 C C . GLY A 1 72 ? 5.881 -1.272 -11.851 1.00 69.31 72 GLY A C 1
ATOM 554 O O . GLY A 1 72 ? 6.681 -1.521 -10.950 1.00 69.31 72 GLY A O 1
ATOM 555 N N . ARG A 1 73 ? 6.119 -1.579 -13.129 1.00 58.19 73 ARG A N 1
ATOM 556 C CA . ARG A 1 73 ? 7.490 -1.789 -13.600 1.00 58.19 73 ARG A CA 1
ATOM 557 C C . ARG A 1 73 ? 8.145 -0.414 -13.678 1.00 58.19 73 ARG A C 1
ATOM 559 O O . ARG A 1 73 ? 7.753 0.392 -14.520 1.00 58.19 73 ARG A O 1
ATOM 566 N N . THR A 1 74 ? 9.146 -0.137 -12.850 1.00 53.34 74 THR A N 1
ATOM 567 C CA . THR A 1 74 ? 10.122 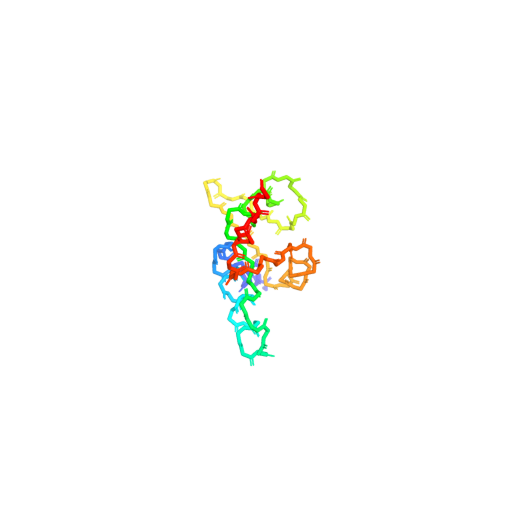0.929 -13.129 1.00 53.34 74 THR A CA 1
ATOM 568 C C . THR A 1 74 ? 11.066 0.440 -14.223 1.00 53.34 74 THR A C 1
ATOM 570 O O . THR A 1 74 ? 12.242 0.202 -14.008 1.00 53.34 74 THR A O 1
ATOM 573 N N . GLY A 1 75 ? 10.526 0.220 -15.415 1.00 44.59 75 GLY A N 1
ATOM 574 C CA . GLY A 1 75 ? 11.284 -0.211 -16.574 1.00 44.59 75 GLY A CA 1
ATOM 575 C C . GLY A 1 75 ? 10.635 0.407 -17.789 1.00 44.59 75 GLY A C 1
ATOM 576 O O . GLY A 1 75 ? 9.554 -0.032 -18.155 1.00 44.59 75 GLY A O 1
ATOM 577 N N . CYS A 1 76 ? 11.283 1.454 -18.308 1.00 38.53 76 CYS A N 1
ATOM 578 C CA . CYS A 1 76 ? 11.120 2.057 -19.629 1.00 38.53 76 CYS A CA 1
ATOM 579 C C . CYS A 1 76 ? 9.685 2.033 -20.188 1.00 38.53 76 CYS A C 1
ATOM 581 O O . CYS A 1 76 ? 9.184 0.993 -20.613 1.00 38.53 76 CYS A O 1
ATOM 583 N N . ALA A 1 77 ? 9.045 3.205 -20.278 1.00 44.00 77 ALA A N 1
ATOM 584 C CA . ALA A 1 77 ? 7.961 3.369 -21.241 1.00 44.00 77 ALA A CA 1
ATOM 585 C C . ALA A 1 77 ? 8.425 2.744 -22.569 1.00 44.00 77 ALA A C 1
ATOM 587 O O . ALA A 1 77 ? 9.526 3.086 -23.009 1.00 44.00 77 ALA A O 1
ATOM 588 N N . PRO A 1 78 ? 7.674 1.823 -23.202 1.00 45.88 78 PRO A N 1
ATOM 589 C CA . PRO A 1 78 ? 7.998 1.474 -24.566 1.00 45.88 78 PRO A CA 1
ATOM 590 C C . PRO A 1 78 ? 7.853 2.781 -25.335 1.00 45.88 78 PRO A C 1
ATOM 592 O O . PRO A 1 78 ? 6.751 3.319 -25.457 1.00 45.88 78 PRO A O 1
ATOM 595 N N . SER A 1 79 ? 8.977 3.340 -25.784 1.00 44.06 79 SER A N 1
ATOM 596 C CA . SER A 1 79 ? 8.984 4.261 -26.904 1.00 44.06 79 SER A CA 1
ATOM 597 C C . SER A 1 79 ? 8.252 3.515 -28.006 1.00 44.06 79 SER A C 1
ATOM 599 O O . SER A 1 79 ? 8.785 2.586 -28.607 1.00 44.06 79 SER A O 1
ATOM 601 N N . HIS A 1 80 ? 6.970 3.830 -28.151 1.00 43.09 80 HIS A N 1
ATOM 602 C CA . HIS A 1 80 ? 6.130 3.348 -29.222 1.00 43.09 80 HIS A CA 1
ATOM 603 C C . HIS A 1 80 ? 6.829 3.851 -30.482 1.00 43.09 80 HIS A C 1
ATOM 605 O O . HIS A 1 80 ? 6.789 5.044 -30.776 1.00 43.09 80 HIS A O 1
ATOM 611 N N . ALA A 1 81 ? 7.579 2.968 -31.141 1.00 47.16 81 ALA A N 1
ATOM 612 C CA . ALA A 1 81 ? 8.092 3.210 -32.472 1.00 47.16 81 ALA A CA 1
ATOM 613 C C . ALA A 1 81 ? 6.858 3.398 -33.354 1.00 47.16 81 ALA A C 1
ATOM 615 O O . ALA A 1 81 ? 6.179 2.434 -33.704 1.00 47.16 81 ALA A O 1
ATOM 616 N N . MET A 1 82 ? 6.497 4.656 -33.587 1.00 39.56 82 MET A N 1
ATOM 617 C CA . MET A 1 82 ? 5.541 5.005 -34.617 1.00 39.56 82 MET A CA 1
ATOM 618 C C . MET A 1 82 ? 6.298 4.916 -35.938 1.00 39.56 82 MET A C 1
ATOM 620 O O . MET A 1 82 ? 7.343 5.545 -36.107 1.00 39.56 82 MET A O 1
ATOM 624 N N . VAL A 1 83 ? 5.781 4.013 -36.768 1.00 49.59 83 VAL A N 1
ATOM 625 C CA . VAL A 1 83 ? 6.105 3.760 -38.175 1.00 49.59 83 VAL A CA 1
ATOM 626 C C . VAL A 1 83 ? 6.081 5.049 -38.988 1.00 49.59 83 VAL A C 1
ATOM 628 O O . VAL A 1 83 ? 5.197 5.891 -38.709 1.00 49.59 83 VAL A O 1
#

Secondary structure (DSSP, 8-state):
---TTTTEEEHHHHHHHHHHHHHHTT-TTEE--HHHHHHHHHTTSS--EEETTEEEEEGGGHHHHHHHSPPEE-S--------